Protein AF-A0A4Q2Z4G8-F1 (afdb_monomer)

pLDDT: mean 83.73, std 14.02, range [51.22, 96.88]

Secondary structure (DSSP, 8-state):
---SS-SGGGS--------HHHHHHHHTHHHH-TTS---TTSSS---TT-TTTSS-HHHHHHHHHH---S----

Solvent-accessible surface area (backbone atoms only — not comparable to full-atom values): 4913 Å² total; per-residue (Å²): 142,86,83,86,86,82,67,74,81,74,72,71,63,81,81,76,74,74,63,62,67,61,51,37,57,76,75,42,2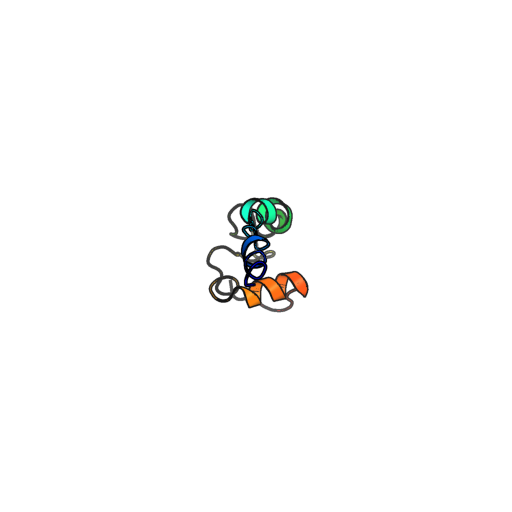2,90,50,23,29,91,80,22,66,19,37,90,88,64,83,28,60,43,55,58,89,22,73,72,55,54,80,60,60,68,53,46,53,48,35,73,76,70,53,84,84,80,92,75,89,124

Sequence (74 aa):
MIPRLLPLLLLSGPLVAQDGQQLYTLYCSACHGADGKGATGGTFPPLAGSPWIAGDADRAVKIVLHGLHGPVDV

Foldseek 3Di:
DDPDPPDPVPVCDPPPPPDPLVVCVVPPCVACNNQQCGDPPCPRHRPVVFPQPPDDPVSVVCCVVPNDDDDGDD

Nearest PDB structures (foldseek):
  4wqe-assembly1_A  TM=9.094E-01  e=1.124E-02  Allochromatium vinosum DSM 180
  4wq8-assembly1_A  TM=9.137E-01  e=1.751E-02  Allochromatium vinosum DSM 180
  8hdd-assembly1_B  TM=7.156E-01  e=1.029E-02  Burkholderia cepacia

Mean predicted aligned error: 9.54 Å

Radius of gyration: 19.45 Å; Cα contacts (8 Å, |Δi|>4): 51; chains: 1; bounding box: 72×23×23 Å

Structure (mmCIF, N/CA/C/O backbone):
data_AF-A0A4Q2Z4G8-F1
#
_entry.id   AF-A0A4Q2Z4G8-F1
#
loop_
_atom_site.group_PDB
_atom_site.id
_atom_site.type_symbol
_atom_site.label_atom_id
_atom_site.label_alt_id
_atom_site.label_comp_id
_atom_site.label_asym_id
_atom_site.label_entity_id
_atom_site.label_seq_id
_atom_site.pdbx_PDB_ins_code
_atom_site.Cartn_x
_atom_site.Cartn_y
_atom_site.Cartn_z
_atom_site.occupancy
_atom_site.B_iso_or_equiv
_atom_site.auth_seq_id
_atom_site.auth_comp_id
_atom_site.auth_asym_id
_atom_site.auth_atom_id
_atom_site.pdbx_PDB_model_num
ATOM 1 N N . MET A 1 1 ? -56.204 -10.273 -9.846 1.00 51.22 1 MET A N 1
ATOM 2 C CA . MET A 1 1 ? -55.536 -11.214 -8.914 1.00 51.22 1 MET A CA 1
ATOM 3 C C . MET A 1 1 ? -54.005 -11.177 -9.070 1.00 51.22 1 MET A C 1
ATOM 5 O O . MET A 1 1 ? -53.357 -12.187 -8.856 1.00 51.22 1 MET A O 1
ATOM 9 N N . ILE A 1 2 ? -53.415 -10.017 -9.410 1.00 60.25 2 ILE A N 1
ATOM 10 C CA . ILE A 1 2 ? -51.965 -9.853 -9.641 1.00 60.25 2 ILE A CA 1
ATOM 11 C C . ILE A 1 2 ? -51.356 -8.809 -8.670 1.00 60.25 2 ILE A C 1
ATOM 13 O O . ILE A 1 2 ? -50.744 -7.845 -9.118 1.00 60.25 2 ILE A O 1
ATOM 17 N N . PRO A 1 3 ? -51.532 -8.891 -7.337 1.00 59.81 3 PRO A N 1
ATOM 18 C CA . PRO A 1 3 ? -50.639 -8.183 -6.432 1.00 59.81 3 PRO A CA 1
ATOM 19 C C . PRO A 1 3 ? -49.567 -9.161 -5.925 1.00 59.81 3 PRO A C 1
ATOM 21 O O . PRO A 1 3 ? -49.900 -10.303 -5.623 1.00 59.81 3 PRO A O 1
ATOM 24 N N . ARG A 1 4 ? -48.324 -8.684 -5.736 1.00 61.75 4 ARG A N 1
ATOM 25 C CA . ARG A 1 4 ? -47.226 -9.287 -4.921 1.00 61.75 4 ARG A CA 1
ATOM 26 C C . ARG A 1 4 ? -45.970 -9.832 -5.624 1.00 61.75 4 ARG A C 1
ATOM 28 O O . ARG A 1 4 ? -45.234 -10.578 -4.995 1.00 61.75 4 ARG A O 1
ATOM 35 N N . LEU A 1 5 ? -45.632 -9.422 -6.846 1.00 59.31 5 LEU A N 1
ATOM 36 C CA . LEU A 1 5 ? -44.302 -9.744 -7.416 1.00 59.31 5 LEU A CA 1
ATOM 37 C C . LEU A 1 5 ? -43.309 -8.566 -7.423 1.00 59.31 5 LEU A C 1
ATOM 39 O O . LEU A 1 5 ? -42.184 -8.720 -7.880 1.00 59.31 5 LEU A O 1
ATOM 43 N N . LEU A 1 6 ? -43.690 -7.410 -6.865 1.00 59.53 6 LEU A N 1
ATOM 44 C CA . LEU A 1 6 ? -42.889 -6.178 -6.892 1.00 59.53 6 LEU A CA 1
ATOM 45 C C . LEU A 1 6 ? -42.201 -5.747 -5.566 1.00 59.53 6 LEU A C 1
ATOM 47 O O . LEU A 1 6 ? -42.093 -4.542 -5.366 1.00 59.53 6 LEU A O 1
ATOM 51 N N . PRO A 1 7 ? -41.714 -6.611 -4.643 1.00 55.16 7 PRO A N 1
ATOM 52 C CA . PRO A 1 7 ? -40.835 -6.078 -3.593 1.00 55.16 7 PRO A CA 1
ATOM 53 C C . PRO A 1 7 ? -39.403 -6.622 -3.585 1.00 55.16 7 PRO A C 1
ATOM 55 O O . PRO A 1 7 ? -38.641 -6.219 -2.715 1.00 55.16 7 PRO A O 1
ATOM 58 N N . LEU A 1 8 ? -38.979 -7.482 -4.521 1.00 57.69 8 LEU A N 1
ATOM 59 C CA . LEU A 1 8 ? -37.629 -8.064 -4.420 1.00 57.69 8 LEU A CA 1
ATOM 60 C C . LEU A 1 8 ? -36.500 -7.166 -4.962 1.00 57.69 8 LEU A C 1
ATOM 62 O O . LEU A 1 8 ? -35.354 -7.341 -4.568 1.00 57.69 8 LEU A O 1
ATOM 66 N N . LEU A 1 9 ? -36.800 -6.165 -5.799 1.00 57.12 9 LEU A N 1
ATOM 67 C CA . LEU A 1 9 ? -35.776 -5.235 -6.306 1.00 57.12 9 LEU A CA 1
ATOM 68 C C . LEU A 1 9 ? -35.343 -4.157 -5.293 1.00 57.12 9 LEU A C 1
ATOM 70 O O . LEU A 1 9 ? -34.379 -3.445 -5.550 1.00 57.12 9 LEU A O 1
ATOM 74 N N . LEU A 1 10 ? -36.035 -4.022 -4.156 1.00 56.78 10 LEU A N 1
ATOM 75 C CA . LEU A 1 10 ? -35.768 -2.979 -3.153 1.00 56.78 10 LEU A CA 1
ATOM 76 C C . LEU A 1 10 ? -34.872 -3.445 -1.991 1.00 56.78 10 LEU A C 1
ATOM 78 O O . LEU A 1 10 ? -34.539 -2.634 -1.133 1.00 56.78 10 LEU A O 1
ATOM 82 N N . LEU A 1 11 ? -34.469 -4.723 -1.949 1.00 57.75 11 LEU A N 1
ATOM 83 C CA . LEU A 1 11 ? -33.535 -5.236 -0.931 1.00 57.75 11 LEU A CA 1
ATOM 84 C C . LEU A 1 11 ? -32.057 -5.112 -1.332 1.00 57.75 11 LEU A C 1
ATOM 86 O O . LEU A 1 11 ? -31.177 -5.355 -0.510 1.00 57.75 11 LEU A O 1
ATOM 90 N N . SER A 1 12 ? -31.769 -4.691 -2.561 1.00 61.25 12 SER A N 1
ATOM 91 C CA . SER A 1 12 ? -30.414 -4.362 -3.000 1.00 61.25 12 SER A CA 1
ATOM 92 C C . SER A 1 12 ? -30.098 -2.919 -2.609 1.00 61.25 12 SER A C 1
ATOM 94 O O . SER A 1 12 ? -30.060 -2.030 -3.458 1.00 61.25 12 SER A O 1
ATOM 96 N N . GLY A 1 13 ? -29.927 -2.658 -1.309 1.00 60.62 13 GLY A N 1
ATOM 97 C CA . GLY A 1 13 ? -29.337 -1.393 -0.865 1.00 60.62 13 GLY A CA 1
ATOM 98 C C . GLY A 1 13 ? -28.002 -1.158 -1.588 1.00 60.62 13 GLY A C 1
ATOM 99 O O . GLY A 1 13 ? -27.360 -2.136 -1.989 1.00 60.62 13 GLY A O 1
ATOM 100 N N . PRO A 1 14 ? -27.571 0.101 -1.798 1.00 62.41 14 PRO A N 1
ATOM 101 C CA . PRO A 1 14 ? -26.285 0.350 -2.428 1.00 62.41 14 PRO A CA 1
ATOM 102 C C . PRO A 1 14 ? -25.223 -0.381 -1.610 1.00 62.41 14 PRO A C 1
ATOM 104 O O . PRO A 1 14 ? -25.144 -0.205 -0.393 1.00 62.41 14 PRO A O 1
ATOM 107 N N . LEU A 1 15 ? -24.444 -1.239 -2.267 1.00 61.56 15 LEU A N 1
ATOM 108 C CA . LEU A 1 15 ? -23.249 -1.814 -1.674 1.00 61.56 15 LEU A CA 1
ATOM 109 C C . LEU A 1 15 ? -22.312 -0.633 -1.411 1.00 61.56 15 LEU A C 1
ATOM 111 O O . LEU A 1 15 ? -21.610 -0.183 -2.313 1.00 61.56 15 LEU A O 1
ATOM 115 N N . VAL A 1 16 ? -22.388 -0.053 -0.213 1.00 63.88 16 VAL A N 1
ATOM 116 C CA . VAL A 1 16 ? -21.484 1.013 0.204 1.00 63.88 16 VAL A CA 1
ATOM 117 C C . VAL A 1 16 ? -20.118 0.353 0.298 1.00 63.88 16 VAL A C 1
ATOM 119 O O . VAL A 1 16 ? -19.828 -0.364 1.255 1.00 63.88 16 VAL A O 1
ATOM 122 N N . ALA A 1 17 ? -19.316 0.510 -0.754 1.00 72.19 17 ALA A N 1
ATOM 123 C CA . ALA A 1 17 ? -17.931 0.088 -0.727 1.00 72.19 17 ALA A CA 1
ATOM 124 C C . ALA A 1 17 ? -17.262 0.787 0.461 1.00 72.19 17 ALA A C 1
ATOM 126 O O . ALA A 1 17 ? -17.455 1.986 0.675 1.00 72.19 17 ALA A O 1
ATOM 127 N N . GLN A 1 18 ? -16.526 0.018 1.261 1.00 82.00 18 GLN A N 1
ATOM 128 C CA . GLN A 1 18 ? -15.729 0.585 2.341 1.00 82.00 18 GLN A CA 1
ATOM 129 C C . GLN A 1 18 ? -14.737 1.598 1.762 1.00 82.00 18 GLN A C 1
ATOM 131 O O . GLN A 1 18 ? -14.261 1.430 0.636 1.00 82.00 18 GLN A O 1
ATOM 136 N N . ASP A 1 19 ? -14.414 2.635 2.533 1.00 91.25 19 ASP A N 1
ATOM 137 C CA . ASP A 1 19 ? -13.424 3.623 2.121 1.00 91.25 19 ASP A CA 1
ATOM 138 C C . ASP A 1 19 ? -12.036 2.966 2.032 1.00 91.25 19 ASP A C 1
ATOM 140 O O . ASP A 1 19 ? -11.374 2.690 3.038 1.00 91.25 19 ASP A O 1
ATOM 144 N N . GLY A 1 20 ? -11.592 2.711 0.800 1.00 91.19 20 GLY A N 1
ATOM 145 C CA . GLY A 1 20 ? -10.301 2.095 0.525 1.00 91.19 20 GLY A CA 1
ATOM 146 C C . GLY A 1 20 ? -9.119 2.919 1.037 1.00 91.19 20 GLY A C 1
ATOM 147 O O . GLY A 1 20 ? -8.113 2.334 1.429 1.00 91.19 20 GLY A O 1
ATOM 148 N N . GLN A 1 21 ? -9.234 4.250 1.105 1.00 94.88 21 GLN A N 1
ATOM 149 C CA . GLN A 1 21 ? -8.177 5.111 1.637 1.00 94.88 21 GLN A CA 1
ATOM 150 C C . GLN A 1 21 ? -8.041 4.937 3.153 1.00 94.88 21 GLN A C 1
ATOM 152 O O . GLN A 1 21 ? -6.924 4.828 3.672 1.00 94.88 21 GLN A O 1
ATOM 157 N N . GLN A 1 22 ? -9.167 4.868 3.867 1.00 95.81 22 GLN A N 1
ATOM 158 C CA . GLN A 1 22 ? -9.167 4.616 5.306 1.00 95.81 22 GLN A CA 1
ATOM 159 C C . GLN A 1 22 ? -8.582 3.232 5.616 1.00 95.81 22 GLN A C 1
ATOM 161 O O . GLN A 1 22 ? -7.705 3.111 6.473 1.00 95.81 22 GLN A O 1
ATOM 166 N N . LEU A 1 23 ? -9.011 2.198 4.887 1.00 95.25 23 LEU A N 1
ATOM 167 C CA . LEU A 1 23 ? -8.481 0.841 5.047 1.00 95.25 23 LEU A CA 1
ATOM 168 C C . LEU A 1 23 ? -6.981 0.775 4.727 1.00 95.25 23 LEU A C 1
ATOM 170 O O . LEU A 1 23 ? -6.215 0.197 5.495 1.00 95.25 23 LEU A O 1
ATOM 174 N N . TYR A 1 24 ? -6.540 1.417 3.643 1.00 95.69 24 TYR A N 1
ATOM 175 C CA . TYR A 1 24 ? -5.126 1.499 3.284 1.00 95.69 24 TYR A CA 1
ATOM 176 C C . TYR A 1 24 ? -4.294 2.135 4.401 1.00 95.69 24 TYR A C 1
ATOM 178 O O . TYR A 1 24 ? -3.238 1.625 4.778 1.00 95.69 24 TYR A O 1
ATOM 186 N N . THR A 1 25 ? -4.792 3.236 4.964 1.00 96.69 25 THR A N 1
ATOM 187 C CA . THR A 1 25 ? -4.131 3.935 6.068 1.00 96.69 25 THR A CA 1
ATOM 188 C C . THR A 1 25 ? -3.977 3.021 7.282 1.00 96.69 25 THR A C 1
ATOM 190 O O . THR A 1 25 ? -2.886 2.947 7.841 1.00 96.69 25 THR A O 1
ATOM 193 N N . LEU A 1 26 ? -5.031 2.290 7.652 1.00 96.44 26 LEU A N 1
ATOM 194 C CA . LEU A 1 26 ? -5.044 1.418 8.828 1.00 96.44 26 LEU A CA 1
ATOM 195 C C . LEU A 1 26 ? -4.177 0.164 8.674 1.00 96.44 26 LEU A C 1
ATOM 197 O O . LEU A 1 26 ? -3.539 -0.246 9.641 1.00 96.44 26 LEU A O 1
ATOM 201 N N . TYR A 1 27 ? -4.164 -0.450 7.489 1.00 96.19 27 TYR A N 1
ATOM 202 C CA . TYR A 1 27 ? -3.619 -1.802 7.319 1.00 96.19 27 TYR A CA 1
ATOM 203 C C . TYR A 1 27 ? -2.376 -1.890 6.430 1.00 96.19 27 TYR A C 1
ATOM 205 O O . TYR A 1 27 ? -1.612 -2.841 6.562 1.00 96.19 27 TYR A O 1
ATOM 213 N N . CYS A 1 28 ? -2.146 -0.922 5.539 1.00 95.69 28 CYS A N 1
ATOM 214 C CA . CYS A 1 28 ? -1.126 -1.035 4.488 1.00 95.69 28 CYS A CA 1
ATOM 215 C C . CYS A 1 28 ? -0.006 0.003 4.640 1.00 95.69 28 CYS A C 1
ATOM 217 O O . CYS A 1 28 ? 1.167 -0.295 4.395 1.00 95.69 28 CYS A O 1
ATOM 219 N N . SER A 1 29 ? -0.363 1.226 5.048 1.00 96.19 29 SER A N 1
ATOM 220 C CA . SER A 1 29 ? 0.529 2.394 5.025 1.00 96.19 29 SER A CA 1
ATOM 221 C C . SER A 1 29 ? 1.771 2.252 5.909 1.00 96.19 29 SER A C 1
ATOM 223 O O . SER A 1 29 ? 2.812 2.824 5.593 1.00 96.19 29 SER A O 1
ATOM 225 N N . ALA A 1 30 ? 1.693 1.446 6.972 1.00 94.06 30 ALA A N 1
ATOM 226 C CA . ALA A 1 30 ? 2.810 1.207 7.882 1.00 94.06 30 ALA A CA 1
ATOM 227 C C . ALA A 1 30 ? 4.019 0.556 7.185 1.00 94.06 30 ALA A C 1
ATOM 229 O O . ALA A 1 30 ? 5.156 0.796 7.582 1.00 94.06 30 ALA A O 1
ATOM 230 N N . CYS A 1 31 ? 3.778 -0.237 6.136 1.00 94.00 31 CYS A N 1
ATOM 231 C CA . CYS A 1 31 ? 4.823 -0.897 5.354 1.00 94.00 31 CYS A CA 1
ATOM 232 C C . CYS A 1 31 ? 5.009 -0.232 3.987 1.00 94.00 31 CYS A C 1
ATOM 234 O O . CYS A 1 31 ? 6.133 0.048 3.579 1.00 94.00 31 CYS A O 1
ATOM 236 N N . HIS A 1 32 ? 3.912 0.058 3.284 1.00 94.69 32 HIS A N 1
ATOM 237 C CA . HIS A 1 32 ? 3.959 0.570 1.911 1.00 94.69 32 HIS A CA 1
ATOM 238 C C . HIS A 1 32 ? 4.041 2.100 1.813 1.00 94.69 32 HIS A C 1
ATOM 240 O O . HIS A 1 32 ? 4.069 2.648 0.711 1.00 94.69 32 HIS A O 1
ATOM 246 N N . GLY A 1 33 ? 4.097 2.793 2.950 1.00 94.56 33 GLY A N 1
ATOM 247 C CA . GLY A 1 33 ? 4.141 4.247 3.019 1.00 94.56 33 GLY A CA 1
ATOM 248 C C . GLY A 1 33 ? 2.775 4.891 2.789 1.00 94.56 33 GLY A C 1
ATOM 249 O O . GLY A 1 33 ? 1.870 4.315 2.177 1.00 94.56 33 GLY A O 1
ATOM 250 N N . ALA A 1 34 ? 2.622 6.123 3.274 1.00 94.62 34 ALA A N 1
ATOM 251 C CA . ALA A 1 34 ? 1.384 6.889 3.123 1.00 94.62 34 ALA A CA 1
ATOM 252 C C . ALA A 1 34 ? 1.053 7.205 1.653 1.00 94.62 34 ALA A C 1
ATOM 254 O O . ALA A 1 34 ? -0.118 7.302 1.301 1.00 94.62 34 ALA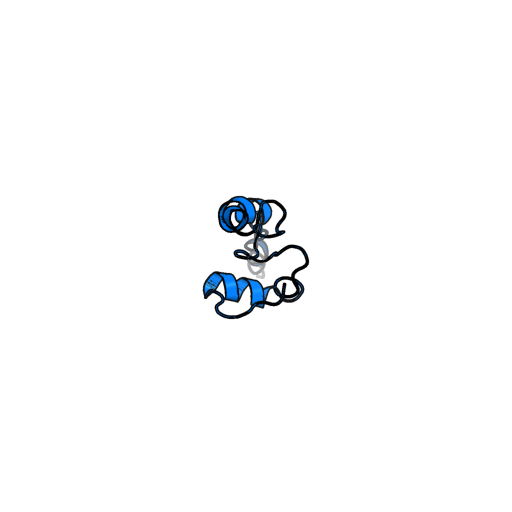 A O 1
ATOM 255 N N . ASP A 1 35 ? 2.073 7.331 0.797 1.00 94.12 35 ASP A N 1
ATOM 256 C CA . ASP A 1 35 ? 1.937 7.584 -0.642 1.00 94.12 35 ASP A CA 1
ATOM 257 C C . ASP A 1 35 ? 2.095 6.321 -1.508 1.00 94.12 35 ASP A C 1
ATOM 259 O O . ASP A 1 35 ? 2.107 6.411 -2.736 1.00 94.12 35 ASP A O 1
ATOM 263 N N . GLY A 1 36 ? 2.221 5.143 -0.889 1.00 94.75 36 GLY A N 1
ATOM 264 C CA . GLY A 1 36 ? 2.337 3.872 -1.601 1.00 94.75 36 GLY A CA 1
ATOM 265 C C . GLY A 1 36 ? 3.681 3.630 -2.277 1.00 94.75 36 GLY A C 1
ATOM 266 O O . GLY A 1 36 ? 3.776 2.694 -3.068 1.00 94.75 36 GLY A O 1
ATOM 267 N N . LYS A 1 37 ? 4.719 4.430 -2.005 1.00 93.19 37 LYS A N 1
ATOM 268 C CA . LYS A 1 37 ? 6.046 4.256 -2.623 1.00 93.19 37 LYS A CA 1
ATOM 269 C C . LYS A 1 37 ? 6.934 3.213 -1.940 1.00 93.19 37 LYS A C 1
ATOM 271 O O . LYS A 1 37 ? 8.070 3.018 -2.366 1.00 93.19 37 LYS A O 1
ATOM 276 N N . GLY A 1 38 ? 6.426 2.520 -0.926 1.00 92.00 38 GLY A N 1
ATOM 277 C CA . GLY A 1 38 ? 7.199 1.546 -0.164 1.00 92.00 38 GLY A CA 1
ATOM 278 C C . GLY A 1 38 ? 8.103 2.200 0.879 1.00 92.00 38 GLY A C 1
ATOM 279 O O . GLY A 1 38 ? 7.979 3.386 1.188 1.00 92.00 38 GLY A O 1
ATOM 280 N N . ALA A 1 39 ? 9.022 1.409 1.429 1.00 84.12 39 ALA A N 1
ATOM 281 C CA . ALA A 1 39 ? 10.017 1.881 2.386 1.00 84.12 39 ALA A CA 1
ATOM 282 C C . ALA A 1 39 ? 11.408 1.989 1.757 1.00 84.12 39 ALA A C 1
ATOM 284 O O . ALA A 1 39 ? 11.777 1.247 0.842 1.00 84.12 39 ALA A O 1
ATOM 285 N N . THR A 1 40 ? 12.213 2.900 2.300 1.00 75.56 40 THR A N 1
ATOM 286 C CA . THR A 1 40 ? 13.610 3.091 1.913 1.00 75.56 40 THR A CA 1
ATOM 287 C C . THR A 1 40 ? 14.387 1.778 2.044 1.00 75.56 40 THR A C 1
ATOM 289 O O . THR A 1 40 ? 14.293 1.095 3.061 1.00 75.56 40 THR A O 1
ATOM 292 N N . GLY A 1 41 ? 15.167 1.423 1.021 1.00 74.88 41 GLY A N 1
ATOM 293 C CA . GLY A 1 41 ? 15.961 0.189 1.014 1.00 74.88 41 GLY A CA 1
ATOM 294 C C . GLY A 1 41 ? 15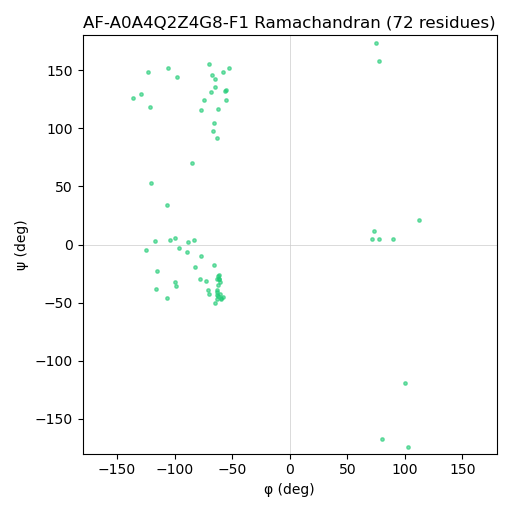.253 -1.045 0.444 1.00 74.88 41 GLY A C 1
ATOM 295 O O . GLY A 1 41 ? 15.844 -2.118 0.455 1.00 74.88 41 GLY A O 1
ATOM 296 N N . GLY A 1 42 ? 14.028 -0.914 -0.083 1.00 7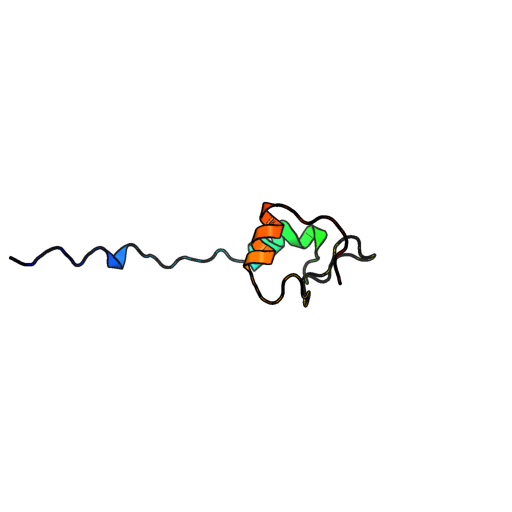4.44 42 GLY A N 1
ATOM 297 C CA . GLY A 1 42 ? 13.376 -1.967 -0.877 1.00 74.44 42 GLY A CA 1
ATOM 298 C C . GLY A 1 42 ? 12.776 -3.124 -0.071 1.00 74.44 42 GLY A C 1
ATOM 299 O O . GLY A 1 42 ? 12.260 -4.067 -0.659 1.00 74.44 42 GLY A O 1
ATOM 300 N N . THR A 1 43 ? 12.798 -3.050 1.263 1.00 84.88 43 THR A N 1
ATOM 301 C CA . THR A 1 43 ? 12.203 -4.064 2.152 1.00 84.88 43 THR A CA 1
ATOM 302 C C . THR A 1 43 ? 10.691 -4.194 1.963 1.00 84.88 43 THR A C 1
ATOM 304 O O . THR A 1 43 ? 10.148 -5.291 2.069 1.00 84.88 43 THR A O 1
ATOM 307 N N . PHE A 1 44 ? 10.011 -3.082 1.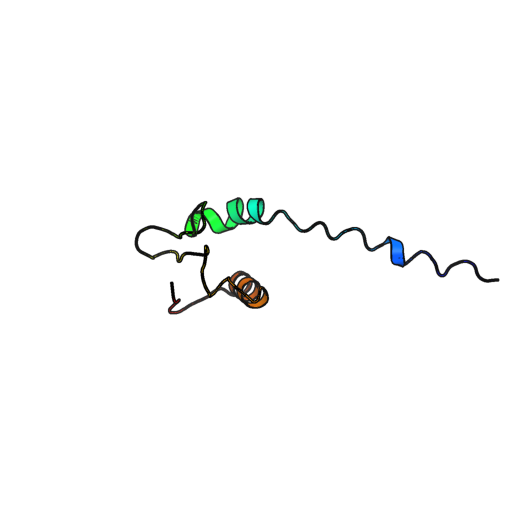670 1.00 91.69 44 PHE A N 1
ATOM 308 C CA . PHE A 1 44 ? 8.588 -3.058 1.341 1.00 91.69 44 PHE A CA 1
ATOM 309 C C . PHE A 1 44 ? 8.412 -2.445 -0.050 1.00 91.69 44 PHE A C 1
ATOM 311 O O . PHE A 1 44 ? 8.798 -1.286 -0.235 1.00 91.69 44 PHE A O 1
ATOM 31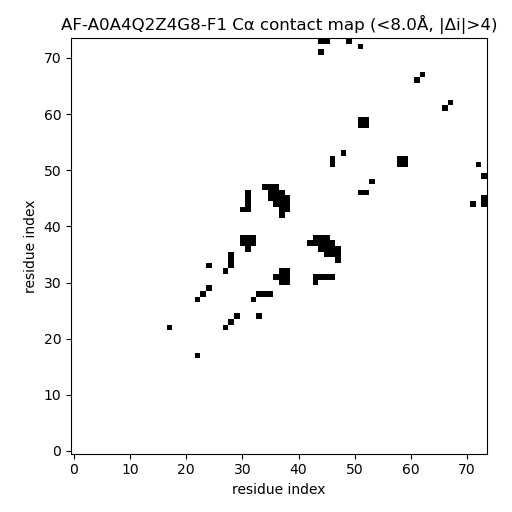8 N N . PRO A 1 45 ? 7.867 -3.193 -1.026 1.00 92.06 45 PRO A N 1
ATOM 319 C CA . PRO A 1 45 ? 7.793 -2.738 -2.407 1.00 92.06 45 PRO A CA 1
ATOM 320 C C . PRO A 1 45 ? 6.776 -1.598 -2.575 1.00 92.06 45 PRO A C 1
ATOM 322 O O . PRO A 1 45 ? 5.820 -1.498 -1.793 1.00 92.06 45 PRO A O 1
ATOM 325 N N . PRO A 1 46 ? 6.939 -0.748 -3.603 1.00 93.00 46 PRO A N 1
ATOM 326 C CA . PRO A 1 46 ? 5.929 0.235 -3.960 1.00 93.00 46 PRO A CA 1
ATOM 327 C C . PRO A 1 46 ? 4.646 -0.452 -4.445 1.00 93.00 46 PRO A C 1
ATOM 329 O O . PRO A 1 46 ? 4.678 -1.451 -5.163 1.00 93.00 46 PRO A O 1
ATOM 332 N N . LEU A 1 47 ? 3.503 0.119 -4.073 1.00 94.19 47 LEU A N 1
ATOM 333 C CA . LEU A 1 47 ? 2.190 -0.196 -4.641 1.00 94.19 47 LEU A CA 1
ATOM 334 C C . LEU A 1 47 ? 1.784 0.850 -5.685 1.00 94.19 47 LEU A C 1
ATOM 336 O O . LEU A 1 47 ? 1.125 0.524 -6.672 1.00 94.19 47 LEU A O 1
ATOM 340 N N . ALA A 1 48 ? 2.204 2.104 -5.491 1.00 92.88 48 ALA A N 1
ATOM 341 C CA . ALA A 1 48 ? 1.965 3.189 -6.429 1.00 92.88 48 ALA A CA 1
ATOM 342 C C . ALA A 1 48 ? 2.637 2.885 -7.776 1.00 92.88 48 ALA A C 1
ATOM 344 O O . ALA A 1 48 ? 3.855 2.758 -7.857 1.00 92.88 48 ALA A O 1
ATOM 345 N N . GLY A 1 49 ? 1.832 2.753 -8.833 1.00 90.19 49 GLY A N 1
ATOM 346 C CA . GLY A 1 49 ? 2.321 2.439 -10.180 1.00 90.19 49 GLY A CA 1
ATOM 347 C C . GLY A 1 49 ? 2.824 1.003 -10.369 1.00 90.19 49 GLY A C 1
ATOM 348 O O . GLY A 1 49 ? 3.311 0.684 -11.450 1.00 90.19 49 GLY A O 1
ATOM 349 N N . SER A 1 50 ? 2.692 0.133 -9.363 1.00 91.44 50 SER A N 1
ATOM 350 C CA . SER A 1 50 ? 3.184 -1.242 -9.444 1.00 91.44 50 SER A CA 1
ATOM 351 C C . SER A 1 50 ? 2.380 -2.067 -10.456 1.00 91.44 50 SER A C 1
ATOM 353 O O . SER A 1 50 ? 1.149 -2.106 -10.351 1.00 91.44 50 SER A O 1
ATOM 355 N N . PRO A 1 51 ? 3.025 -2.808 -11.378 1.00 89.38 51 PRO A N 1
ATOM 356 C CA . PRO A 1 51 ? 2.330 -3.707 -12.304 1.00 89.38 51 PRO A CA 1
ATOM 357 C C . PRO A 1 51 ? 1.648 -4.886 -11.591 1.00 89.38 51 PRO A C 1
ATOM 359 O O . PRO A 1 51 ? 0.759 -5.528 -12.152 1.00 89.38 51 PRO A O 1
ATOM 362 N N . TRP A 1 52 ? 2.032 -5.168 -10.342 1.00 89.31 52 TRP A N 1
ATOM 363 C CA .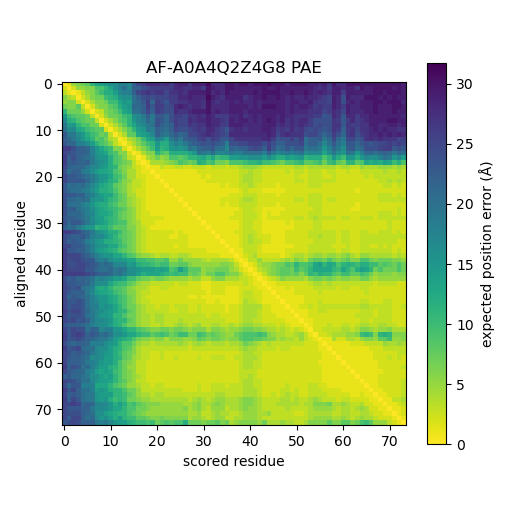 TRP A 1 52 ? 1.414 -6.209 -9.522 1.00 89.31 52 TRP A CA 1
ATOM 364 C C . TRP A 1 52 ? 0.023 -5.812 -9.034 1.00 89.31 52 TRP A C 1
ATOM 366 O O . TRP A 1 52 ? -0.843 -6.678 -8.901 1.00 89.31 52 TRP A O 1
ATOM 376 N N . ILE A 1 53 ? -0.196 -4.514 -8.816 1.00 89.31 53 ILE A N 1
ATOM 377 C CA . ILE A 1 53 ? -1.470 -3.944 -8.363 1.00 89.31 53 ILE A CA 1
ATOM 378 C C . ILE A 1 53 ? -2.272 -3.372 -9.531 1.00 89.31 53 ILE A C 1
ATOM 380 O O . ILE A 1 53 ? -3.497 -3.462 -9.540 1.00 89.31 53 ILE A O 1
ATOM 384 N N . ALA A 1 54 ? -1.596 -2.795 -10.525 1.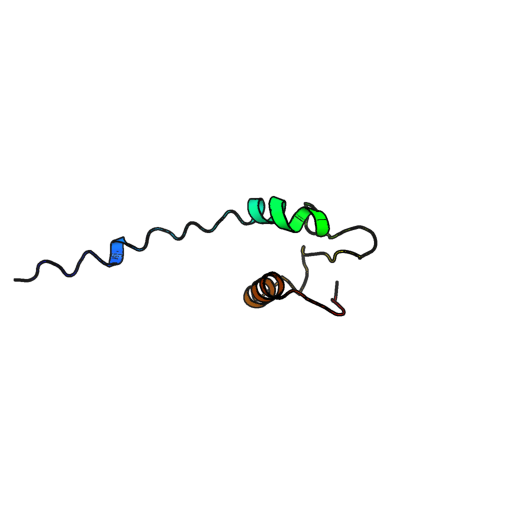00 83.88 54 ALA A N 1
ATOM 385 C CA . ALA A 1 54 ? -2.242 -2.282 -11.719 1.00 83.88 54 ALA A CA 1
ATOM 386 C C . ALA A 1 54 ? -2.889 -3.425 -12.525 1.00 83.88 54 ALA A C 1
ATOM 388 O O . ALA A 1 54 ? -2.294 -4.483 -12.747 1.00 83.88 54 ALA A O 1
ATOM 389 N N . GLY A 1 55 ? -4.117 -3.198 -12.992 1.00 82.69 55 GLY A N 1
ATOM 390 C CA . GLY A 1 55 ? -4.873 -4.159 -13.792 1.00 82.69 55 GLY A CA 1
ATOM 391 C C . GLY A 1 55 ? -5.905 -4.931 -12.974 1.00 82.69 55 GLY A C 1
ATOM 392 O O . GLY A 1 55 ? -6.855 -4.341 -12.467 1.00 82.69 55 GLY A O 1
ATOM 393 N N . ASP A 1 56 ? -5.758 -6.254 -12.918 1.00 86.25 56 ASP A N 1
ATOM 394 C CA . ASP A 1 56 ? -6.754 -7.156 -12.337 1.00 86.25 56 ASP A CA 1
ATOM 395 C C . ASP A 1 56 ? -6.735 -7.145 -10.799 1.00 86.25 56 ASP A C 1
ATOM 397 O O . ASP A 1 56 ? -5.770 -7.581 -10.160 1.00 86.25 56 ASP A O 1
ATOM 401 N N . ALA A 1 57 ? -7.844 -6.689 -10.214 1.00 89.12 57 ALA A N 1
ATOM 402 C CA . ALA A 1 57 ? -8.044 -6.633 -8.772 1.00 89.12 57 ALA A CA 1
ATOM 403 C C . ALA A 1 57 ? -8.002 -8.019 -8.106 1.00 89.12 57 ALA A C 1
ATOM 405 O O . ALA A 1 57 ? -7.598 -8.114 -6.944 1.00 89.12 57 ALA A O 1
ATOM 406 N N . ASP A 1 58 ? -8.331 -9.102 -8.823 1.00 94.31 58 ASP A N 1
ATOM 407 C CA . ASP A 1 58 ? -8.309 -10.459 -8.267 1.00 94.31 58 ASP A CA 1
ATOM 408 C C . ASP A 1 58 ? -6.913 -10.858 -7.787 1.00 94.31 58 ASP A C 1
ATOM 410 O O . ASP A 1 58 ? -6.777 -11.607 -6.814 1.00 94.31 58 ASP A O 1
ATOM 414 N N . ARG A 1 59 ? -5.856 -10.358 -8.441 1.00 92.69 59 ARG A N 1
ATOM 415 C CA . ARG A 1 59 ? -4.481 -10.616 -8.004 1.00 92.69 59 ARG A CA 1
ATOM 416 C C . ARG A 1 59 ? -4.220 -9.982 -6.643 1.00 92.69 59 ARG A C 1
ATOM 418 O O . ARG A 1 59 ? -3.750 -10.669 -5.739 1.00 92.69 59 ARG A O 1
ATOM 425 N N . ALA A 1 60 ? -4.553 -8.701 -6.489 1.00 92.50 60 ALA A N 1
ATOM 426 C CA . ALA A 1 60 ? -4.365 -7.978 -5.236 1.00 92.50 60 ALA A CA 1
ATOM 427 C C . ALA A 1 60 ? -5.175 -8.619 -4.098 1.00 92.50 60 ALA A C 1
ATOM 429 O O . ALA A 1 60 ? -4.641 -8.846 -3.013 1.00 92.50 60 ALA A O 1
ATOM 430 N N . VAL A 1 61 ? -6.426 -9.010 -4.366 1.00 93.50 61 VAL A N 1
ATOM 431 C CA . VAL A 1 61 ? -7.273 -9.721 -3.395 1.00 93.50 61 VAL A CA 1
ATOM 432 C C . VAL A 1 61 ? -6.631 -11.041 -2.964 1.00 93.50 61 VAL A C 1
ATOM 434 O O . VAL A 1 61 ? -6.536 -11.320 -1.770 1.00 93.50 61 VAL A O 1
ATOM 437 N N . LYS A 1 62 ? -6.129 -11.848 -3.906 1.00 95.44 62 LYS A N 1
ATOM 438 C CA . LYS A 1 62 ? -5.463 -13.120 -3.582 1.00 95.44 62 LYS A CA 1
ATOM 439 C C . LYS A 1 62 ? -4.197 -12.917 -2.753 1.00 95.44 62 LYS A C 1
ATOM 441 O O . LYS A 1 62 ? -3.979 -13.707 -1.840 1.00 95.44 62 LYS A O 1
ATOM 446 N N . ILE A 1 63 ? -3.409 -11.879 -3.037 1.00 94.50 63 ILE A N 1
ATOM 447 C CA . ILE A 1 63 ? -2.206 -11.539 -2.262 1.00 94.50 63 ILE A CA 1
ATOM 448 C C . ILE A 1 63 ? -2.577 -11.164 -0.824 1.00 94.50 63 ILE A C 1
ATOM 450 O O . ILE A 1 63 ? -1.941 -11.647 0.105 1.00 94.50 63 ILE A O 1
ATOM 454 N N . VAL A 1 64 ? -3.624 -10.362 -0.614 1.00 94.31 64 VAL A N 1
ATOM 455 C CA . VAL A 1 64 ? -4.077 -10.002 0.742 1.00 94.31 64 VAL A CA 1
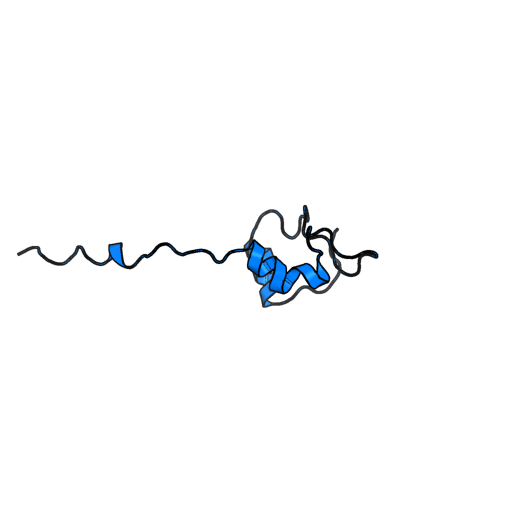ATOM 456 C C . VAL A 1 64 ? -4.548 -11.234 1.520 1.00 94.31 64 VAL A C 1
ATOM 458 O O . VAL A 1 64 ? -4.251 -11.366 2.703 1.00 94.31 64 VAL A O 1
ATOM 461 N N . LEU A 1 65 ? -5.263 -12.150 0.861 1.00 96.62 65 LEU A N 1
ATOM 462 C CA . LEU A 1 65 ? -5.838 -13.330 1.512 1.00 96.62 65 LEU A CA 1
ATOM 463 C C . LEU A 1 65 ? -4.825 -14.450 1.785 1.00 96.62 65 LEU A C 1
ATOM 465 O O . LEU A 1 65 ? -5.008 -15.206 2.737 1.00 96.62 65 LEU A O 1
ATOM 469 N N . HIS A 1 66 ? -3.784 -14.583 0.961 1.00 96.88 66 HIS A N 1
ATOM 470 C CA . HIS A 1 66 ? -2.875 -15.739 1.006 1.00 96.88 66 HIS A CA 1
ATOM 471 C C . HIS A 1 66 ? -1.397 -15.369 1.185 1.00 96.88 66 HIS A C 1
ATOM 473 O O . HIS A 1 66 ? -0.560 -16.257 1.328 1.00 96.88 66 HIS A O 1
ATOM 479 N N . GLY A 1 67 ? -1.069 -14.079 1.187 1.00 93.38 67 GLY A N 1
ATOM 480 C CA . GLY A 1 67 ? 0.304 -13.592 1.154 1.00 93.38 67 GLY A CA 1
ATOM 481 C C . GLY A 1 67 ? 0.957 -13.718 -0.226 1.00 93.38 67 GLY A C 1
ATOM 482 O O . GLY A 1 67 ? 0.405 -14.287 -1.170 1.00 93.38 67 GLY A O 1
ATOM 483 N N . LEU A 1 68 ? 2.165 -13.166 -0.337 1.00 91.56 68 LEU A N 1
ATOM 484 C CA . LEU A 1 68 ? 3.037 -13.279 -1.505 1.00 91.56 68 LEU A CA 1
ATOM 485 C C . LEU A 1 68 ? 4.458 -13.562 -1.024 1.00 91.56 68 LEU A C 1
ATOM 487 O O . LEU A 1 68 ? 4.990 -12.813 -0.208 1.00 91.56 68 LEU A O 1
ATOM 491 N N . HIS A 1 69 ? 5.073 -14.624 -1.539 1.00 90.31 69 HIS A N 1
ATOM 492 C CA . HIS A 1 69 ? 6.463 -14.975 -1.260 1.00 90.31 69 HIS A CA 1
ATOM 493 C C . HIS A 1 69 ? 7.253 -15.062 -2.566 1.00 90.31 69 HIS A C 1
ATOM 495 O O . HIS A 1 69 ? 6.717 -15.482 -3.591 1.00 90.31 69 HIS A O 1
ATOM 501 N N . GLY A 1 70 ? 8.544 -14.735 -2.500 1.00 88.50 70 GLY A N 1
ATOM 502 C CA . GLY A 1 70 ? 9.445 -14.763 -3.650 1.00 88.50 70 GLY A CA 1
ATOM 503 C C . GLY A 1 70 ? 9.737 -13.372 -4.222 1.00 88.50 70 GLY A C 1
ATOM 504 O O . GLY A 1 70 ? 9.375 -12.365 -3.612 1.00 88.50 70 GLY A O 1
ATOM 505 N N . PRO A 1 71 ? 10.458 -13.311 -5.352 1.00 85.94 71 PRO A N 1
ATOM 506 C CA . PRO A 1 71 ? 10.843 -12.051 -5.974 1.00 85.94 71 PRO A CA 1
ATOM 507 C C . PRO A 1 71 ? 9.626 -11.299 -6.529 1.00 85.94 71 PRO A C 1
ATOM 509 O O . PRO A 1 71 ? 8.681 -11.910 -7.030 1.00 85.94 71 PRO A O 1
ATOM 512 N N . VAL A 1 72 ? 9.682 -9.969 -6.455 1.00 86.56 72 VAL A N 1
ATOM 513 C CA . VAL A 1 72 ? 8.667 -9.044 -6.971 1.00 86.56 72 VAL A CA 1
ATOM 514 C C . VAL A 1 72 ? 9.372 -8.004 -7.831 1.00 86.56 72 VAL A C 1
ATOM 516 O O . VAL A 1 72 ? 10.347 -7.400 -7.384 1.00 86.56 72 VAL A O 1
ATOM 519 N N . ASP A 1 73 ? 8.871 -7.792 -9.044 1.00 85.06 73 ASP A N 1
ATOM 520 C CA . ASP A 1 73 ? 9.349 -6.720 -9.920 1.00 85.06 73 ASP A CA 1
ATOM 521 C C . ASP A 1 73 ? 8.822 -5.366 -9.416 1.00 85.06 73 ASP A C 1
ATOM 523 O O . ASP A 1 73 ? 7.607 -5.208 -9.246 1.00 85.06 73 ASP A O 1
ATOM 527 N N . VAL A 1 74 ? 9.726 -4.415 -9.158 1.00 83.06 74 VAL A N 1
ATOM 528 C CA . VAL A 1 74 ? 9.429 -3.086 -8.583 1.00 83.06 74 VAL A CA 1
ATOM 529 C C . VAL A 1 74 ? 9.736 -1.946 -9.537 1.00 83.06 74 VAL A C 1
ATOM 531 O O . VAL A 1 74 ? 10.714 -2.061 -10.309 1.00 83.06 74 VAL A O 1
#